Protein AF-A0A497G7X9-F1 (afdb_monomer_lite)

Secondary structure (DSSP, 8-state):
---PPPPHHHHHHHHHHHHHTTHHHHHHHHHHHHHHT------TT-EEEEESS--EETTEE-SEEEETTTTEEEEETT---HHHHHHHHHHHT-GGGGSTTTHHHH--SPP-

Radius of gyration: 14.31 Å; chains: 1; bounding box: 38×27×36 Å

pLDDT: mean 85.82, std 12.16, range [43.84, 96.44]

Structure (mmCIF, N/CA/C/O backbone):
data_AF-A0A497G7X9-F1
#
_entry.id   AF-A0A497G7X9-F1
#
loop_
_atom_site.group_PDB
_atom_site.id
_atom_site.type_symbol
_atom_site.label_atom_id
_atom_site.label_alt_id
_atom_site.label_comp_id
_atom_site.label_asym_id
_atom_site.label_entity_id
_atom_site.label_seq_id
_atom_site.pdbx_PDB_ins_code
_atom_site.Cartn_x
_atom_site.Cartn_y
_atom_site.Cartn_z
_atom_site.occupancy
_atom_site.B_iso_or_equiv
_atom_site.auth_seq_id
_atom_site.auth_comp_id
_atom_site.auth_asym_id
_atom_site.auth_atom_id
_atom_site.pdbx_PDB_model_num
ATOM 1 N N . MET A 1 1 ? 24.336 -15.966 -10.154 1.00 43.84 1 MET A N 1
ATOM 2 C CA . MET A 1 1 ? 22.882 -16.217 -10.019 1.00 43.84 1 MET A CA 1
ATOM 3 C C . MET A 1 1 ? 22.236 -16.010 -11.377 1.00 43.84 1 MET A C 1
ATOM 5 O O . MET A 1 1 ? 22.382 -14.927 -11.924 1.00 43.84 1 MET A O 1
ATOM 9 N N . CYS A 1 2 ? 21.570 -17.020 -11.943 1.00 46.94 2 CYS A N 1
ATOM 10 C CA . CYS A 1 2 ? 20.753 -16.821 -13.143 1.00 46.94 2 CYS A CA 1
ATOM 11 C C . CYS A 1 2 ? 19.558 -15.930 -12.796 1.00 46.94 2 CYS A C 1
ATOM 13 O O . CYS A 1 2 ? 18.763 -16.275 -11.920 1.00 46.94 2 CYS A O 1
ATOM 15 N N . TYR A 1 3 ? 19.441 -14.793 -13.475 1.00 54.06 3 TYR A N 1
ATOM 16 C CA . TYR A 1 3 ? 18.295 -13.904 -13.353 1.00 54.06 3 TYR A CA 1
ATOM 17 C C . TYR A 1 3 ? 17.086 -14.601 -13.984 1.00 54.06 3 TYR A C 1
ATOM 19 O O . TYR A 1 3 ? 17.011 -14.741 -15.204 1.00 54.06 3 TYR A O 1
ATOM 27 N N . ARG A 1 4 ? 16.162 -15.116 -13.164 1.00 68.69 4 ARG A N 1
ATOM 28 C CA . ARG A 1 4 ? 14.866 -15.569 -13.680 1.00 68.69 4 ARG A CA 1
ATOM 29 C C . ARG A 1 4 ? 14.030 -14.326 -13.988 1.00 68.69 4 ARG A C 1
ATOM 31 O O . ARG A 1 4 ? 13.921 -13.472 -13.107 1.00 68.69 4 ARG A O 1
ATOM 38 N N . PRO A 1 5 ? 13.444 -14.213 -15.192 1.00 75.19 5 PRO A N 1
ATOM 39 C CA . PRO A 1 5 ? 12.536 -13.117 -15.490 1.00 75.19 5 PRO A CA 1
ATOM 40 C C . PRO A 1 5 ? 11.372 -13.139 -14.498 1.00 75.19 5 PRO A C 1
ATOM 42 O O .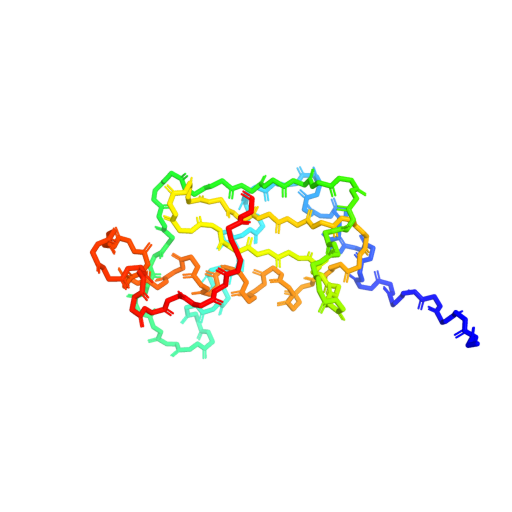 PRO A 1 5 ? 10.931 -14.207 -14.058 1.00 75.19 5 PRO A O 1
ATOM 45 N N . LEU A 1 6 ? 10.891 -11.953 -14.129 1.00 76.56 6 LEU A N 1
ATOM 46 C CA . LEU A 1 6 ? 9.727 -11.844 -13.264 1.00 76.56 6 LEU A CA 1
ATOM 47 C C . LEU A 1 6 ? 8.518 -12.531 -13.921 1.00 76.56 6 LEU A C 1
ATOM 49 O O . LEU A 1 6 ? 8.344 -12.435 -15.139 1.00 76.56 6 LEU A O 1
ATOM 53 N N . PRO A 1 7 ? 7.658 -13.210 -13.142 1.00 80.75 7 PRO A N 1
ATOM 54 C CA . PRO A 1 7 ? 6.424 -13.766 -13.675 1.00 80.75 7 PRO A CA 1
ATOM 55 C C . PRO A 1 7 ? 5.553 -12.681 -14.319 1.00 80.75 7 PRO A C 1
ATOM 57 O O . PRO A 1 7 ? 5.494 -11.551 -13.834 1.00 80.75 7 PRO A O 1
ATOM 60 N N . ARG A 1 8 ? 4.799 -13.044 -15.362 1.00 79.75 8 ARG A N 1
ATOM 61 C CA . ARG A 1 8 ? 3.904 -12.132 -16.100 1.00 79.75 8 ARG A CA 1
ATOM 62 C C . ARG A 1 8 ? 2.963 -11.329 -15.189 1.00 79.75 8 ARG A C 1
ATOM 64 O O . ARG A 1 8 ? 2.750 -10.144 -15.430 1.00 79.75 8 ARG A O 1
ATOM 71 N N . CYS A 1 9 ? 2.486 -11.933 -14.099 1.00 77.62 9 CYS A N 1
ATOM 72 C CA . CYS A 1 9 ? 1.604 -11.271 -13.139 1.00 77.62 9 CYS A CA 1
ATOM 73 C C . CYS A 1 9 ? 2.230 -10.028 -12.477 1.00 77.62 9 CYS A C 1
ATOM 75 O O . CYS A 1 9 ? 1.499 -9.119 -12.100 1.00 77.62 9 CYS A O 1
ATOM 77 N N . TYR A 1 10 ? 3.563 -9.930 -12.380 1.00 84.31 10 TYR A N 1
ATOM 78 C CA . TYR A 1 10 ? 4.232 -8.713 -11.907 1.00 84.31 10 TYR A CA 1
ATOM 79 C C . TYR A 1 10 ? 4.043 -7.558 -12.892 1.00 84.31 10 TYR A C 1
ATOM 81 O O . TYR A 1 10 ? 3.833 -6.424 -12.482 1.00 84.31 10 TYR A O 1
ATOM 89 N N . HIS A 1 11 ? 4.125 -7.822 -14.196 1.00 83.88 11 HIS A N 1
ATOM 90 C CA . HIS A 1 11 ? 3.949 -6.796 -15.225 1.00 83.88 11 HIS A CA 1
ATOM 91 C C . HIS A 1 11 ? 2.492 -6.330 -15.293 1.00 83.88 11 HIS A C 1
ATOM 93 O O . HIS A 1 11 ? 2.227 -5.137 -15.219 1.00 83.88 11 HIS A O 1
ATOM 99 N N . GLU A 1 12 ? 1.545 -7.269 -15.317 1.00 88.56 12 GLU A N 1
ATOM 100 C CA . GLU A 1 12 ? 0.110 -6.957 -15.399 1.00 88.56 12 GLU A CA 1
ATOM 101 C C . GLU A 1 12 ? -0.379 -6.131 -14.208 1.00 88.56 12 GLU A C 1
ATOM 103 O O . GLU A 1 12 ? -1.120 -5.158 -14.376 1.00 88.56 12 GLU A O 1
ATOM 108 N N . VAL A 1 13 ? 0.071 -6.487 -13.003 1.00 90.00 13 VAL A N 1
ATOM 109 C CA . VAL A 1 13 ? -0.224 -5.728 -11.785 1.00 90.00 13 VAL A CA 1
ATOM 110 C C . VAL A 1 13 ? 0.376 -4.328 -11.864 1.00 90.00 13 VAL A C 1
ATOM 112 O O . VAL A 1 13 ? -0.331 -3.356 -11.601 1.00 90.00 13 VAL A O 1
ATOM 115 N N . ARG A 1 14 ? 1.645 -4.204 -12.271 1.00 90.88 14 ARG A N 1
ATOM 116 C CA . ARG A 1 14 ? 2.312 -2.902 -12.390 1.00 90.88 14 ARG A CA 1
ATOM 117 C C . ARG A 1 14 ? 1.606 -1.981 -13.368 1.00 90.88 14 ARG A C 1
ATOM 119 O O . ARG A 1 14 ? 1.323 -0.836 -13.029 1.00 90.88 14 ARG A O 1
ATOM 126 N N . ASP A 1 15 ? 1.268 -2.485 -14.545 1.00 92.31 15 ASP A N 1
ATOM 127 C CA . ASP A 1 15 ? 0.568 -1.701 -15.557 1.00 92.31 15 ASP A CA 1
ATOM 128 C C . ASP A 1 15 ? -0.831 -1.294 -15.082 1.00 92.31 15 ASP A C 1
ATOM 130 O O . ASP A 1 15 ? -1.299 -0.191 -15.358 1.00 92.31 15 ASP A O 1
ATOM 134 N N . THR A 1 16 ? -1.500 -2.168 -14.329 1.00 93.62 16 THR A N 1
ATOM 135 C CA . THR A 1 16 ? -2.811 -1.870 -13.745 1.00 93.62 16 THR A CA 1
ATOM 136 C C . THR A 1 16 ? -2.715 -0.764 -12.703 1.00 93.62 16 THR A C 1
ATOM 138 O O . THR A 1 16 ? -3.494 0.184 -12.771 1.00 93.62 16 THR A O 1
ATOM 141 N N . VAL A 1 17 ? -1.741 -0.838 -11.794 1.00 94.50 17 VAL A N 1
ATOM 142 C CA . VAL A 1 17 ? -1.469 0.211 -10.802 1.00 94.50 17 VAL A CA 1
ATOM 143 C C . VAL A 1 17 ? -1.104 1.529 -11.480 1.00 94.50 17 VAL A C 1
ATOM 145 O O . VAL A 1 17 ? -1.698 2.547 -11.151 1.00 94.50 17 VAL A O 1
ATOM 148 N N . LYS A 1 18 ? -0.222 1.530 -12.486 1.00 92.88 18 LYS A N 1
ATOM 149 C CA . LYS A 1 18 ? 0.135 2.753 -13.228 1.00 92.88 18 LYS A CA 1
ATOM 150 C C . LYS A 1 18 ? -1.073 3.414 -13.897 1.00 92.88 18 LYS A C 1
ATOM 152 O O . LYS A 1 18 ? -1.154 4.634 -13.937 1.00 92.88 18 LYS A O 1
ATOM 157 N N . ARG A 1 19 ? -2.020 2.624 -14.419 1.00 95.38 19 ARG A N 1
ATOM 158 C CA . ARG A 1 19 ? -3.229 3.151 -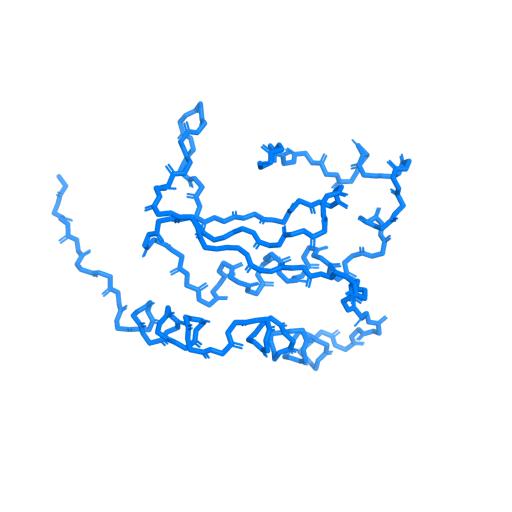15.078 1.00 95.38 19 ARG A CA 1
ATOM 159 C C . ARG A 1 19 ? -4.317 3.605 -14.108 1.00 95.38 19 ARG A C 1
ATOM 161 O O . ARG A 1 19 ? -5.049 4.536 -14.420 1.00 95.38 19 ARG A O 1
ATOM 168 N N . ARG A 1 20 ? -4.505 2.890 -12.998 1.00 95.62 20 ARG A N 1
ATOM 169 C CA . ARG A 1 20 ? -5.670 3.057 -12.108 1.00 95.62 20 ARG A CA 1
ATOM 170 C C . ARG A 1 20 ? -5.327 3.707 -10.765 1.00 95.62 20 ARG A C 1
ATOM 172 O O . ARG A 1 20 ? -6.251 4.089 -10.050 1.00 95.62 20 ARG A O 1
ATOM 179 N N . GLY A 1 21 ? -4.043 3.829 -10.432 1.00 93.81 21 GLY A N 1
ATOM 180 C CA . GLY A 1 21 ? -3.545 4.449 -9.208 1.00 93.81 21 GLY A CA 1
ATOM 181 C C . GLY A 1 21 ? -4.209 3.880 -7.957 1.00 93.81 21 GLY A C 1
ATOM 182 O O . GLY A 1 21 ? -4.350 2.664 -7.802 1.00 93.81 21 GLY A O 1
ATOM 183 N N . MET A 1 22 ? -4.677 4.780 -7.096 1.00 95.12 22 MET A N 1
ATOM 184 C CA . MET A 1 22 ? -5.261 4.464 -5.792 1.00 95.12 22 MET A CA 1
ATOM 185 C C . MET A 1 22 ? -6.458 3.496 -5.840 1.00 95.12 22 MET A C 1
ATOM 187 O O . MET A 1 22 ? -6.630 2.674 -4.940 1.00 95.12 22 MET A O 1
ATOM 191 N N . ARG A 1 23 ? -7.225 3.470 -6.942 1.00 95.31 23 ARG A N 1
ATOM 192 C CA . ARG A 1 23 ? -8.358 2.534 -7.129 1.00 95.31 23 ARG A CA 1
ATOM 193 C C . ARG A 1 23 ? -7.957 1.066 -6.996 1.00 95.31 23 ARG A C 1
ATOM 195 O O . ARG A 1 23 ? -8.791 0.195 -6.763 1.00 95.31 23 ARG A O 1
ATOM 202 N N . VAL A 1 24 ? -6.682 0.775 -7.217 1.00 94.69 24 VAL A N 1
ATOM 203 C CA . VAL A 1 24 ? -6.127 -0.571 -7.132 1.00 94.69 24 VAL A CA 1
ATOM 204 C C . VAL A 1 24 ? -5.913 -0.987 -5.670 1.00 94.69 24 VAL A C 1
ATOM 206 O O . VAL A 1 24 ? -6.178 -2.137 -5.322 1.00 94.69 24 VAL A O 1
ATOM 209 N N . ALA A 1 25 ? -5.526 -0.051 -4.799 1.00 94.56 25 ALA A N 1
ATOM 210 C CA . ALA A 1 25 ? -5.465 -0.269 -3.354 1.00 94.56 2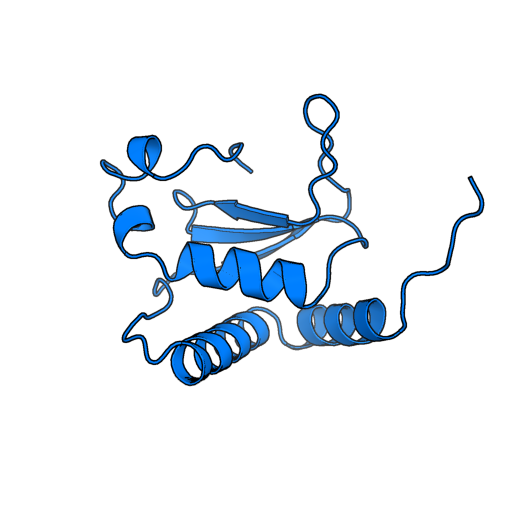5 ALA A CA 1
ATOM 211 C C . ALA A 1 25 ? -6.873 -0.399 -2.741 1.00 94.56 25 ALA A C 1
ATOM 213 O O . ALA A 1 25 ? -7.102 -1.251 -1.886 1.00 94.56 25 ALA A O 1
ATOM 214 N N . GLU A 1 26 ? -7.858 0.359 -3.231 1.00 95.56 26 GLU A N 1
ATOM 215 C CA . GLU A 1 26 ? -9.268 0.204 -2.830 1.00 95.56 26 GLU A CA 1
ATOM 216 C C . GLU A 1 26 ? -9.819 -1.193 -3.161 1.00 95.56 26 GLU A C 1
ATOM 218 O O . GLU A 1 26 ? -10.510 -1.819 -2.347 1.00 95.56 26 GLU A O 1
ATOM 223 N N . GLU A 1 27 ? -9.488 -1.706 -4.349 1.00 95.44 27 GLU A N 1
ATOM 224 C CA . GLU A 1 27 ? -9.845 -3.059 -4.774 1.00 95.44 27 GLU A CA 1
ATOM 225 C C . GLU A 1 27 ? -9.162 -4.114 -3.894 1.00 95.44 27 GLU A C 1
ATOM 227 O O . GLU A 1 27 ? -9.822 -5.050 -3.429 1.00 95.44 27 GLU A O 1
ATOM 232 N N . ALA A 1 28 ? -7.875 -3.929 -3.585 1.00 95.44 28 ALA A N 1
ATOM 233 C CA . ALA A 1 28 ? -7.158 -4.775 -2.635 1.00 95.44 28 ALA A CA 1
ATOM 234 C C . ALA A 1 28 ? -7.834 -4.761 -1.252 1.00 95.44 28 ALA A C 1
ATOM 236 O O . ALA A 1 28 ? -8.077 -5.824 -0.682 1.00 95.44 28 ALA A O 1
ATOM 237 N N . ALA A 1 29 ? -8.247 -3.595 -0.751 1.00 96.31 29 ALA A N 1
ATOM 238 C CA . ALA A 1 29 ? -8.955 -3.473 0.520 1.00 96.31 29 ALA A CA 1
ATOM 239 C C . ALA A 1 29 ? -10.308 -4.201 0.505 1.00 96.31 29 ALA A C 1
ATOM 241 O O . ALA A 1 29 ? -10.688 -4.848 1.484 1.00 96.31 29 ALA A O 1
ATOM 242 N N . HIS A 1 30 ? -11.039 -4.144 -0.612 1.00 96.06 30 HIS A N 1
ATOM 243 C CA . HIS A 1 30 ? -12.278 -4.904 -0.783 1.00 96.06 30 HIS A CA 1
ATOM 244 C C . HIS A 1 30 ? -12.029 -6.421 -0.780 1.00 96.06 30 HIS A C 1
ATOM 246 O O . HIS A 1 30 ? -12.767 -7.166 -0.129 1.00 96.06 30 HIS A O 1
ATOM 252 N N . ILE A 1 31 ? -10.978 -6.886 -1.462 1.00 95.25 31 ILE A N 1
ATOM 253 C CA . ILE A 1 31 ? -10.553 -8.293 -1.438 1.00 95.25 31 ILE A CA 1
ATOM 254 C C . ILE A 1 31 ? -10.206 -8.722 -0.008 1.00 95.25 31 ILE A C 1
ATOM 256 O O . ILE A 1 31 ? -10.721 -9.742 0.444 1.00 95.25 31 ILE A O 1
ATOM 260 N N . ILE A 1 32 ? -9.411 -7.930 0.714 1.00 95.81 32 ILE A N 1
ATOM 261 C CA . ILE A 1 32 ? -9.001 -8.199 2.100 1.00 95.81 32 ILE A CA 1
ATOM 262 C C . ILE A 1 32 ? -10.220 -8.316 3.019 1.00 95.81 32 ILE A C 1
ATOM 264 O O . ILE A 1 32 ? -10.361 -9.322 3.712 1.00 95.81 32 ILE A O 1
ATOM 268 N N . ARG A 1 33 ? -11.133 -7.333 2.996 1.00 95.94 33 ARG A N 1
ATOM 269 C CA . ARG A 1 33 ? -12.361 -7.362 3.814 1.00 95.94 33 ARG A CA 1
ATOM 270 C C . ARG A 1 33 ? -13.159 -8.640 3.593 1.00 95.94 33 ARG A C 1
ATOM 272 O O . ARG A 1 33 ? -13.572 -9.282 4.552 1.00 95.94 33 ARG A O 1
ATOM 279 N N . ARG A 1 34 ? -13.364 -9.008 2.327 1.00 96.44 34 ARG A N 1
ATOM 280 C CA . ARG A 1 34 ? -14.131 -10.198 1.944 1.00 96.44 34 ARG A CA 1
ATOM 281 C C . ARG A 1 34 ? -13.422 -11.493 2.338 1.00 96.44 34 ARG A C 1
ATOM 283 O O . ARG A 1 34 ? -14.087 -12.408 2.803 1.00 96.44 34 ARG A O 1
ATOM 290 N N . ALA A 1 35 ? -12.106 -11.570 2.156 1.00 96.38 35 ALA A N 1
ATOM 291 C CA . ALA A 1 35 ? -11.329 -12.766 2.465 1.00 96.38 35 ALA A CA 1
ATOM 292 C C . ALA A 1 35 ? -11.199 -13.009 3.976 1.00 96.38 35 ALA A C 1
ATOM 294 O O . ALA A 1 35 ? -11.246 -14.155 4.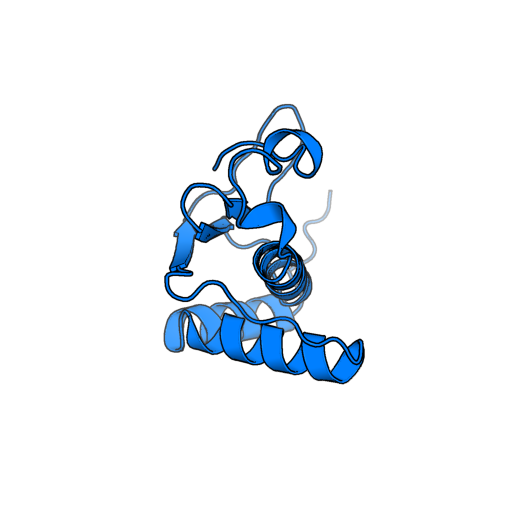409 1.00 96.38 35 ALA A O 1
ATOM 295 N N . LEU A 1 36 ? -11.040 -11.944 4.769 1.00 94.75 36 LEU A N 1
ATOM 296 C CA . LEU A 1 36 ? -10.809 -12.039 6.215 1.00 94.75 36 LEU A CA 1
ATOM 297 C C . LEU A 1 36 ? -12.077 -11.847 7.062 1.00 94.75 36 LEU A C 1
ATOM 299 O O . LEU A 1 36 ? -12.039 -12.078 8.265 1.00 94.75 36 LEU A O 1
ATOM 303 N N . GLY A 1 37 ? -13.187 -11.391 6.475 1.00 95.38 37 GLY A N 1
ATOM 304 C CA . GLY A 1 37 ? -14.422 -11.102 7.214 1.00 95.38 37 GLY A CA 1
ATOM 305 C C . GLY A 1 37 ? -14.304 -9.920 8.185 1.00 95.38 37 GLY A C 1
ATOM 306 O O . GLY A 1 37 ? -15.032 -9.859 9.173 1.00 95.38 37 GLY A O 1
ATOM 307 N N . VAL A 1 38 ? -13.383 -8.982 7.932 1.00 90.38 38 VAL A N 1
ATOM 308 C CA . VAL A 1 38 ? -13.089 -7.859 8.839 1.00 90.38 38 VAL A CA 1
ATOM 309 C C . VAL A 1 38 ? -13.823 -6.578 8.448 1.00 90.38 38 VAL A C 1
ATOM 311 O O . VAL A 1 38 ? -13.984 -6.257 7.268 1.00 90.38 38 VAL A O 1
ATOM 314 N N . LYS A 1 39 ? -14.210 -5.789 9.455 1.00 87.88 39 LYS A N 1
ATOM 315 C CA . LYS A 1 39 ? -14.742 -4.430 9.287 1.00 87.88 39 LYS A CA 1
ATOM 316 C C . LYS A 1 39 ? -13.614 -3.406 9.442 1.00 87.88 39 LYS A C 1
ATOM 318 O O . LYS A 1 39 ? -13.491 -2.776 10.483 1.00 87.88 39 LYS A O 1
ATOM 323 N N . ALA A 1 40 ? -12.786 -3.271 8.409 1.00 87.94 40 ALA A N 1
ATOM 324 C CA . ALA A 1 40 ? -11.707 -2.285 8.351 1.00 87.94 40 ALA A CA 1
ATOM 325 C C . ALA A 1 40 ? -11.801 -1.450 7.065 1.00 87.94 40 ALA A C 1
ATOM 327 O O . ALA A 1 40 ? -12.097 -1.974 5.984 1.00 87.94 40 ALA A O 1
ATOM 328 N N . SER A 1 41 ? -11.571 -0.145 7.184 1.00 91.88 41 SER A N 1
ATOM 329 C CA . SER A 1 41 ? -11.525 0.792 6.058 1.00 91.88 41 SER A CA 1
ATOM 330 C C . SER A 1 41 ? -10.085 1.185 5.738 1.00 91.88 41 SER A C 1
ATOM 332 O O . SER A 1 41 ? -9.171 0.886 6.504 1.00 91.88 41 SER A O 1
ATOM 334 N N . LEU A 1 42 ? -9.882 1.854 4.609 1.00 94.44 42 LEU A N 1
ATOM 335 C CA . LEU A 1 42 ? -8.651 2.606 4.377 1.00 94.44 42 LEU A CA 1
ATOM 336 C C . LEU A 1 42 ? -8.735 3.955 5.118 1.00 94.44 42 LEU A C 1
ATOM 338 O O . LEU A 1 42 ? -9.851 4.387 5.433 1.00 94.44 42 LEU A O 1
ATOM 342 N N . PRO A 1 43 ? -7.598 4.597 5.433 1.00 93.06 43 PRO A N 1
ATOM 343 C CA . PRO A 1 43 ? -7.561 6.018 5.772 1.00 93.06 43 PRO A CA 1
ATOM 344 C C . PRO A 1 43 ? -8.174 6.846 4.632 1.00 93.06 43 PRO A C 1
ATOM 346 O O . PRO A 1 43 ? -8.065 6.459 3.468 1.00 93.06 43 PRO A O 1
ATOM 349 N N . GLU A 1 44 ? -8.854 7.944 4.961 1.00 89.88 44 GLU A N 1
ATOM 350 C CA . GLU A 1 44 ? -9.574 8.763 3.968 1.00 89.88 44 GLU A CA 1
ATOM 351 C C . GLU A 1 44 ? -8.630 9.479 2.994 1.00 89.88 44 GLU A C 1
ATOM 353 O O . GLU A 1 44 ? -8.976 9.692 1.836 1.00 89.88 44 GLU A O 1
ATOM 358 N N . ASP A 1 45 ? -7.427 9.792 3.456 1.00 92.69 45 ASP A N 1
ATOM 359 C CA . ASP A 1 45 ? -6.355 10.507 2.769 1.00 92.69 45 ASP A CA 1
ATOM 360 C C . ASP A 1 45 ? -5.200 9.581 2.360 1.00 92.69 45 ASP A C 1
ATOM 362 O O . ASP A 1 45 ? -4.070 10.023 2.200 1.00 92.69 45 ASP A O 1
ATOM 366 N N . LEU A 1 46 ? -5.473 8.281 2.203 1.00 95.44 46 LEU A N 1
ATOM 367 C CA . LEU A 1 46 ? -4.455 7.322 1.788 1.00 95.44 46 LEU A CA 1
ATOM 368 C C . LEU A 1 46 ? -3.975 7.600 0.358 1.00 95.44 46 LEU A C 1
ATOM 370 O O . LEU A 1 46 ? -4.768 7.575 -0.588 1.00 95.44 46 LEU A O 1
ATOM 374 N N . GLU A 1 47 ? -2.664 7.744 0.194 1.00 96.00 47 GLU A N 1
ATOM 375 C CA . GLU A 1 47 ? -2.016 7.925 -1.104 1.00 96.00 47 GLU A CA 1
ATOM 376 C C . GLU A 1 47 ? -1.272 6.665 -1.575 1.00 96.00 47 GLU A C 1
ATOM 378 O O . GLU A 1 47 ? -0.943 5.762 -0.799 1.00 96.00 47 GLU A O 1
ATOM 383 N N . LEU A 1 48 ? -1.005 6.599 -2.883 1.00 96.00 48 LEU A N 1
ATOM 384 C CA . LEU A 1 48 ? -0.207 5.548 -3.512 1.00 96.00 48 LEU A CA 1
ATOM 385 C C . LEU A 1 48 ? 0.890 6.178 -4.370 1.00 96.00 48 LEU A C 1
ATOM 387 O O . LEU A 1 48 ? 0.605 6.755 -5.421 1.00 96.00 48 LEU A O 1
ATOM 391 N N . GLU A 1 49 ? 2.138 5.996 -3.959 1.00 94.69 49 GLU A N 1
ATOM 392 C CA . GLU A 1 49 ? 3.317 6.526 -4.634 1.00 94.69 49 GLU A CA 1
ATOM 393 C C . GLU A 1 49 ? 4.121 5.411 -5.313 1.00 94.69 49 GLU A C 1
ATOM 395 O O . GLU A 1 49 ? 4.336 4.328 -4.761 1.00 94.69 49 GLU A O 1
ATOM 400 N N . LEU A 1 50 ? 4.592 5.685 -6.531 1.00 93.19 50 LEU A N 1
ATOM 401 C CA . LEU A 1 50 ? 5.498 4.807 -7.265 1.00 93.19 50 LEU A CA 1
ATOM 402 C C . LEU A 1 50 ? 6.884 5.442 -7.324 1.00 93.19 50 LEU A C 1
ATOM 404 O O . LEU A 1 50 ? 7.078 6.441 -8.015 1.00 93.19 50 LEU A O 1
ATOM 408 N N . GLN A 1 51 ? 7.858 4.819 -6.670 1.00 90.00 51 GLN A N 1
ATOM 409 C CA . GLN A 1 51 ? 9.243 5.276 -6.703 1.00 90.00 51 GLN A CA 1
ATOM 410 C C . GLN A 1 51 ? 10.070 4.440 -7.687 1.00 90.00 51 GLN A C 1
ATOM 412 O O . GLN A 1 51 ? 9.959 3.212 -7.709 1.00 90.00 51 GLN A O 1
ATOM 417 N N . PRO A 1 52 ? 10.928 5.067 -8.510 1.00 83.12 52 PRO A N 1
ATOM 418 C CA . PRO A 1 52 ? 11.622 4.381 -9.599 1.00 83.12 52 PRO A CA 1
ATOM 419 C C . PRO A 1 52 ? 12.750 3.454 -9.129 1.00 83.12 52 PRO A C 1
ATOM 421 O O . PRO A 1 52 ? 13.081 2.496 -9.827 1.00 83.12 52 PRO A O 1
ATOM 424 N N . ALA A 1 53 ? 13.347 3.715 -7.965 1.00 79.31 53 ALA A N 1
ATOM 425 C CA . ALA A 1 53 ? 14.460 2.933 -7.440 1.00 79.31 53 ALA A CA 1
ATOM 426 C C . ALA A 1 53 ? 14.016 2.103 -6.227 1.00 79.31 53 ALA A C 1
ATOM 428 O O . ALA A 1 53 ? 13.286 2.615 -5.379 1.00 79.31 53 ALA A O 1
ATOM 429 N N . PRO A 1 54 ? 14.446 0.833 -6.113 1.00 70.56 54 PRO A N 1
ATOM 430 C CA . PRO A 1 54 ? 14.252 0.082 -4.886 1.00 70.56 54 PRO A CA 1
ATOM 431 C C . PRO A 1 54 ? 15.070 0.708 -3.753 1.00 70.56 54 PRO A C 1
ATOM 433 O O . PRO A 1 54 ? 16.249 1.022 -3.923 1.00 70.56 54 PRO A O 1
ATOM 436 N N . LEU A 1 55 ? 14.455 0.829 -2.582 1.00 68.56 55 LEU A N 1
ATOM 437 C CA . LEU A 1 55 ? 15.150 1.216 -1.359 1.00 68.56 55 LEU A CA 1
ATOM 438 C C . LEU A 1 55 ? 15.909 0.007 -0.804 1.00 68.56 55 LEU A C 1
ATOM 440 O O . LEU A 1 55 ? 15.342 -1.072 -0.594 1.00 68.56 55 LEU A O 1
ATOM 444 N N . VAL A 1 56 ? 17.212 0.193 -0.597 1.00 65.69 56 VAL A N 1
ATOM 445 C CA . VAL A 1 56 ? 18.112 -0.812 -0.026 1.00 65.69 56 VAL A CA 1
ATOM 446 C C . VAL A 1 56 ? 18.620 -0.280 1.310 1.00 65.69 56 VAL A C 1
ATOM 448 O O . VAL A 1 56 ? 19.579 0.487 1.345 1.00 65.69 56 VAL A O 1
ATOM 451 N N . THR A 1 57 ? 17.981 -0.681 2.407 1.00 63.97 57 THR A N 1
ATOM 452 C CA . THR A 1 57 ? 18.443 -0.397 3.776 1.00 63.97 57 THR A CA 1
ATOM 453 C C . THR A 1 57 ? 19.153 -1.631 4.326 1.00 63.97 57 THR A C 1
ATOM 455 O O . THR A 1 57 ? 18.684 -2.745 4.130 1.00 63.97 57 THR A O 1
ATOM 458 N N . GLU A 1 58 ? 20.331 -1.465 4.938 1.00 58.28 58 GLU A N 1
ATOM 459 C CA . GLU A 1 58 ? 21.063 -2.470 5.743 1.00 58.28 58 GLU A CA 1
ATOM 460 C C . GLU A 1 58 ? 20.864 -3.966 5.369 1.00 58.28 58 GLU A C 1
ATOM 462 O O . GLU A 1 58 ? 20.617 -4.815 6.224 1.00 58.28 58 GLU A O 1
ATOM 467 N N . ARG A 1 59 ? 21.033 -4.321 4.082 1.00 60.12 59 ARG A N 1
ATOM 468 C CA . ARG A 1 59 ? 20.897 -5.686 3.497 1.00 60.12 59 ARG A CA 1
ATOM 469 C C . ARG A 1 59 ? 19.473 -6.186 3.203 1.00 60.12 59 ARG A C 1
ATOM 471 O O . ARG A 1 59 ? 19.319 -7.342 2.802 1.00 60.12 59 ARG A O 1
ATOM 478 N N . LYS A 1 60 ? 18.440 -5.360 3.334 1.00 66.56 60 LYS A N 1
ATOM 479 C CA . LYS A 1 60 ? 17.069 -5.662 2.910 1.00 66.56 60 LYS A CA 1
ATOM 480 C C . LYS A 1 60 ?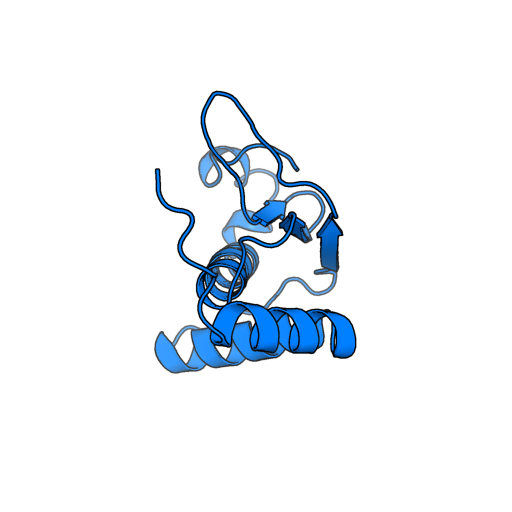 16.730 -4.895 1.636 1.00 66.56 60 LYS A C 1
ATOM 482 O O . LYS A 1 60 ? 16.951 -3.698 1.520 1.00 66.56 60 LYS A O 1
ATOM 487 N N . LEU A 1 61 ? 16.182 -5.622 0.668 1.00 72.25 61 LEU A N 1
ATOM 488 C CA . LEU A 1 61 ? 15.558 -5.037 -0.510 1.00 72.25 61 LEU A CA 1
ATOM 489 C C . LEU A 1 61 ? 14.095 -4.766 -0.172 1.00 72.25 61 LEU A C 1
ATOM 491 O O . LEU A 1 61 ? 13.313 -5.720 -0.067 1.00 72.25 61 LEU A O 1
ATOM 495 N N . SER A 1 62 ? 13.724 -3.498 -0.047 1.00 77.75 62 SER A N 1
ATOM 496 C CA . SER A 1 62 ? 12.314 -3.153 -0.011 1.00 77.75 62 SER A CA 1
ATOM 497 C C . SER A 1 62 ? 11.722 -3.145 -1.411 1.00 77.75 62 SER A C 1
ATOM 499 O O . SER A 1 62 ? 12.358 -2.743 -2.382 1.00 77.75 62 SER A O 1
ATOM 501 N N . ARG A 1 63 ? 10.489 -3.634 -1.495 1.00 86.75 63 ARG A N 1
ATOM 502 C CA . ARG A 1 63 ? 9.656 -3.614 -2.704 1.00 86.75 63 ARG A CA 1
ATOM 503 C C . ARG A 1 63 ? 8.508 -2.616 -2.554 1.00 86.75 63 ARG A C 1
ATOM 505 O O . ARG A 1 63 ? 7.798 -2.342 -3.513 1.00 86.75 63 ARG A O 1
ATOM 512 N N . GLY A 1 64 ? 8.297 -2.126 -1.343 1.00 88.44 64 GLY A N 1
ATOM 513 C CA . GLY A 1 64 ? 7.219 -1.239 -0.973 1.00 88.44 64 GLY A CA 1
ATOM 514 C C . GLY A 1 64 ? 7.008 -1.253 0.532 1.00 88.44 64 GLY A C 1
ATOM 515 O O . GLY A 1 64 ? 7.571 -2.100 1.230 1.00 88.44 64 GLY A O 1
ATOM 516 N N . GLY A 1 65 ? 6.221 -0.299 0.996 1.00 90.19 65 GLY A N 1
ATOM 517 C CA . GLY A 1 65 ? 5.910 -0.103 2.398 1.00 90.19 65 GLY A CA 1
ATOM 518 C C . GLY A 1 65 ? 4.739 0.850 2.565 1.00 90.19 65 GLY A C 1
ATOM 519 O O . GLY A 1 65 ? 4.480 1.679 1.696 1.00 90.19 65 GLY A O 1
ATOM 520 N N . TYR A 1 66 ? 4.022 0.721 3.670 1.00 92.12 66 TYR A N 1
ATOM 521 C CA . TYR A 1 66 ? 3.084 1.735 4.128 1.00 92.12 66 TYR A CA 1
ATOM 522 C C . TYR A 1 66 ? 3.770 2.661 5.136 1.00 92.12 66 TYR A C 1
ATOM 524 O O . TYR A 1 66 ? 4.278 2.192 6.155 1.00 92.12 66 TYR A O 1
ATOM 532 N N . ASP A 1 67 ? 3.767 3.966 4.870 1.00 91.12 67 ASP A N 1
ATOM 533 C CA . ASP A 1 67 ? 4.108 4.989 5.854 1.00 91.12 67 ASP A CA 1
ATOM 534 C C . ASP A 1 67 ? 2.829 5.425 6.591 1.00 91.12 67 ASP A C 1
ATOM 536 O O . ASP A 1 67 ? 1.959 6.052 5.981 1.00 91.12 67 ASP A O 1
ATOM 540 N N . PRO A 1 68 ? 2.675 5.114 7.890 1.00 91.38 68 PRO A N 1
ATOM 541 C CA . PRO A 1 68 ? 1.484 5.479 8.649 1.00 91.38 68 PRO A CA 1
ATOM 542 C C . PRO A 1 68 ? 1.421 6.958 9.058 1.00 91.38 68 PRO A C 1
ATOM 544 O O . PRO A 1 68 ? 0.332 7.442 9.359 1.00 91.38 68 PRO A O 1
ATOM 547 N N . TYR A 1 69 ? 2.548 7.677 9.061 1.00 89.94 69 TYR A N 1
ATOM 548 C CA . TYR A 1 69 ? 2.594 9.109 9.366 1.00 89.94 69 TYR A CA 1
ATOM 549 C C . TYR A 1 69 ? 2.161 9.944 8.164 1.00 89.94 69 TYR A C 1
ATOM 551 O O . TYR A 1 69 ? 1.431 10.916 8.325 1.00 89.94 69 TYR A O 1
ATOM 559 N N . GLN A 1 70 ? 2.610 9.564 6.966 1.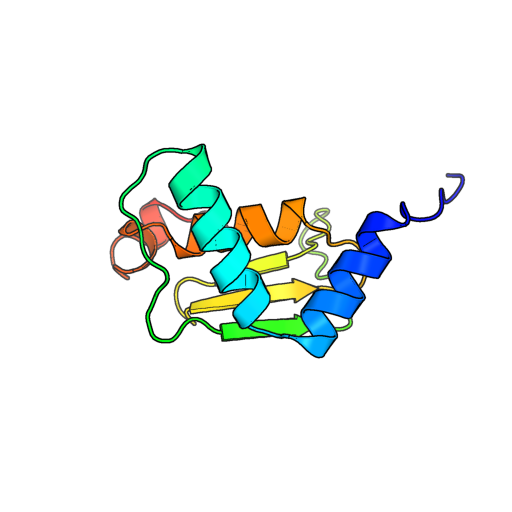00 91.94 70 GLN A N 1
ATOM 560 C CA . GLN A 1 70 ? 2.206 10.218 5.716 1.00 91.94 70 GLN A CA 1
ATOM 561 C C . GLN A 1 70 ? 0.934 9.612 5.116 1.00 91.94 70 GLN A C 1
ATOM 563 O O . GLN A 1 70 ? 0.330 10.208 4.235 1.00 91.94 70 GLN A O 1
ATOM 568 N N . ARG A 1 71 ? 0.514 8.439 5.608 1.00 93.56 71 ARG A N 1
ATOM 569 C CA . ARG A 1 71 ? -0.596 7.640 5.070 1.00 93.56 71 ARG A CA 1
ATOM 570 C C . ARG A 1 71 ? -0.390 7.343 3.589 1.00 93.56 71 ARG A C 1
ATOM 572 O O . ARG A 1 71 ? -1.308 7.440 2.784 1.00 93.56 71 ARG A O 1
ATOM 579 N N . THR A 1 72 ? 0.812 6.896 3.250 1.00 94.81 72 THR A N 1
ATOM 580 C CA . THR A 1 72 ? 1.212 6.643 1.864 1.00 94.81 72 THR A CA 1
ATOM 581 C C . THR A 1 72 ? 1.656 5.202 1.710 1.00 94.81 72 THR A C 1
ATOM 583 O O . THR A 1 72 ? 2.524 4.720 2.435 1.00 94.81 72 THR A O 1
ATOM 586 N N . ILE A 1 73 ? 1.075 4.489 0.748 1.00 94.88 73 ILE A N 1
ATOM 587 C CA . ILE A 1 73 ? 1.650 3.238 0.257 1.00 94.88 73 ILE A CA 1
ATOM 588 C C . ILE A 1 73 ? 2.698 3.604 -0.787 1.00 94.88 73 ILE A C 1
ATOM 590 O O . ILE A 1 73 ? 2.373 4.171 -1.825 1.00 94.88 73 ILE A O 1
ATOM 594 N N . VAL A 1 74 ? 3.944 3.229 -0.548 1.00 93.19 74 VAL A N 1
ATOM 595 C CA . VAL A 1 74 ? 5.051 3.407 -1.484 1.00 93.19 74 VAL A CA 1
ATOM 596 C C . VAL A 1 74 ? 5.350 2.064 -2.138 1.00 93.19 74 VAL A C 1
ATOM 598 O O . VAL A 1 74 ? 5.517 1.055 -1.454 1.00 93.19 74 VAL A O 1
ATOM 601 N N . LEU A 1 75 ? 5.435 2.020 -3.466 1.00 92.50 75 LEU A N 1
ATOM 602 C CA . LEU A 1 75 ? 5.890 0.853 -4.225 1.00 92.50 75 LEU A CA 1
ATOM 603 C C . LEU A 1 75 ? 7.175 1.213 -4.968 1.00 92.50 75 LEU A C 1
ATOM 605 O O . LEU A 1 75 ? 7.193 2.137 -5.779 1.00 92.50 75 LEU A O 1
ATOM 609 N N . THR A 1 76 ? 8.255 0.483 -4.691 1.00 89.31 76 THR A N 1
ATOM 610 C CA . THR A 1 76 ? 9.613 0.887 -5.079 1.00 89.31 76 THR A CA 1
ATOM 611 C C . THR A 1 76 ? 10.205 -0.035 -6.142 1.00 89.31 76 THR A C 1
ATOM 613 O O . THR A 1 76 ? 10.169 -1.269 -6.051 1.00 89.31 76 THR A O 1
ATOM 616 N N . GLY A 1 77 ? 10.771 0.569 -7.185 1.00 87.19 77 GLY A N 1
ATOM 617 C CA . GLY A 1 77 ? 11.330 -0.137 -8.328 1.00 87.19 77 GLY A CA 1
ATOM 618 C C . GLY A 1 77 ? 10.309 -1.036 -9.026 1.00 87.19 77 GLY A C 1
ATOM 619 O O . GLY A 1 77 ? 9.129 -0.717 -9.148 1.00 87.19 77 GLY A O 1
ATOM 620 N N . ASP A 1 78 ? 10.787 -2.190 -9.487 1.00 85.50 78 ASP A N 1
ATOM 621 C CA . ASP A 1 78 ? 10.044 -3.087 -10.379 1.00 85.50 78 ASP A CA 1
ATOM 622 C C . ASP A 1 78 ? 9.758 -4.471 -9.783 1.00 85.50 78 ASP A C 1
ATOM 624 O O . ASP A 1 78 ? 9.198 -5.348 -10.445 1.00 85.50 78 ASP A O 1
ATOM 628 N N . LEU A 1 79 ? 10.158 -4.684 -8.528 1.00 84.75 79 LEU A N 1
ATOM 629 C CA . LEU A 1 79 ? 10.160 -5.995 -7.874 1.00 84.75 79 LEU A CA 1
ATOM 630 C C . LEU A 1 79 ? 8.941 -6.228 -6.968 1.00 84.75 79 LEU A C 1
ATOM 632 O O . LEU A 1 79 ? 8.890 -7.236 -6.255 1.00 84.75 79 LEU A O 1
ATOM 636 N N . TRP A 1 80 ? 7.952 -5.336 -6.995 1.00 89.12 80 TRP A N 1
ATOM 637 C CA . TRP A 1 80 ? 6.667 -5.512 -6.323 1.00 89.12 80 TRP A CA 1
ATOM 638 C C . TRP A 1 80 ? 5.624 -6.183 -7.213 1.00 89.12 80 TRP A C 1
ATOM 640 O O . TRP A 1 80 ? 5.712 -6.209 -8.440 1.00 89.12 80 TRP A O 1
ATOM 650 N N . CYS A 1 81 ? 4.617 -6.755 -6.562 1.00 90.88 81 CYS A N 1
ATOM 651 C CA . CYS A 1 81 ? 3.492 -7.419 -7.205 1.00 90.88 81 CYS A CA 1
ATOM 652 C C . CYS A 1 81 ? 2.245 -7.320 -6.322 1.00 90.88 81 CYS A C 1
ATOM 654 O O . CYS A 1 81 ? 2.227 -6.609 -5.317 1.00 90.88 81 CYS A O 1
ATOM 656 N N . TRP A 1 82 ? 1.221 -8.101 -6.661 1.00 91.75 82 TRP A N 1
ATOM 657 C CA . TRP A 1 82 ? -0.026 -8.200 -5.906 1.00 91.75 82 TRP A CA 1
ATOM 658 C C . TRP A 1 82 ? 0.158 -8.522 -4.431 1.00 91.75 82 TRP A C 1
ATOM 660 O O . TRP A 1 82 ? -0.506 -7.923 -3.593 1.00 91.75 82 TRP A O 1
ATOM 670 N N . LYS A 1 83 ? 1.113 -9.396 -4.098 1.00 91.06 83 LYS A N 1
ATOM 671 C CA . LYS A 1 83 ? 1.445 -9.680 -2.701 1.00 91.06 83 LYS A CA 1
ATOM 672 C C . LYS A 1 83 ? 1.878 -8.410 -1.967 1.00 91.06 83 LYS A C 1
ATOM 674 O O . LYS A 1 83 ? 1.430 -8.200 -0.849 1.00 91.06 83 LYS A O 1
ATOM 679 N N . THR A 1 84 ? 2.767 -7.614 -2.566 1.00 91.69 84 THR A N 1
ATOM 680 C CA . THR A 1 84 ? 3.267 -6.377 -1.950 1.00 91.69 84 THR A CA 1
ATOM 681 C C . THR A 1 84 ? 2.120 -5.403 -1.735 1.00 91.69 84 THR A C 1
ATOM 683 O O . THR A 1 84 ? 1.899 -4.992 -0.607 1.00 91.69 84 THR A O 1
ATOM 686 N N . LEU A 1 85 ? 1.320 -5.121 -2.771 1.00 94.12 85 LEU A N 1
ATOM 687 C CA . LEU A 1 85 ? 0.206 -4.184 -2.624 1.00 94.12 85 LEU A CA 1
ATOM 688 C C . LEU A 1 85 ? -0.803 -4.647 -1.566 1.00 94.12 85 LEU A C 1
ATOM 690 O O . LEU A 1 85 ? -1.205 -3.847 -0.731 1.00 94.12 85 LEU A O 1
ATOM 694 N N . ILE A 1 86 ? -1.201 -5.923 -1.575 1.00 94.88 86 ILE A N 1
ATOM 695 C CA . ILE A 1 86 ? -2.130 -6.467 -0.572 1.00 94.88 86 ILE A CA 1
ATOM 696 C C . ILE A 1 86 ? -1.545 -6.333 0.837 1.00 94.88 86 ILE A C 1
ATOM 698 O O . ILE A 1 86 ? -2.274 -5.985 1.758 1.00 94.88 86 ILE A O 1
ATOM 702 N N . HIS A 1 87 ? -0.247 -6.594 1.008 1.00 93.25 87 HIS A N 1
ATOM 703 C CA . HIS A 1 87 ? 0.427 -6.478 2.299 1.00 93.25 87 HIS A CA 1
ATOM 704 C C . HIS A 1 87 ? 0.407 -5.037 2.822 1.00 93.25 87 HIS A C 1
ATOM 706 O O . HIS A 1 87 ? -0.067 -4.809 3.931 1.00 93.25 87 HIS A O 1
ATOM 712 N N . GLU A 1 88 ? 0.818 -4.062 2.008 1.00 93.94 88 GLU A N 1
ATOM 713 C CA . GLU A 1 88 ? 0.817 -2.655 2.435 1.00 93.94 88 GLU A CA 1
ATOM 714 C C . GLU A 1 88 ? -0.601 -2.096 2.602 1.00 93.94 88 GLU A C 1
ATOM 716 O O . GLU A 1 88 ? -0.863 -1.322 3.517 1.00 93.94 88 GLU A O 1
ATOM 721 N N . THR A 1 89 ? -1.555 -2.552 1.785 1.00 95.94 89 THR A N 1
ATOM 722 C CA . THR A 1 89 ? -2.978 -2.215 1.962 1.00 95.94 89 THR A CA 1
ATOM 723 C C . THR A 1 89 ? -3.513 -2.775 3.279 1.00 95.94 89 THR A C 1
ATOM 725 O O . THR A 1 89 ? -4.293 -2.126 3.967 1.00 95.94 89 THR A O 1
ATOM 728 N N . LEU A 1 90 ? -3.097 -3.981 3.670 1.00 94.44 90 LEU A N 1
ATOM 729 C CA . LEU A 1 90 ? -3.482 -4.548 4.959 1.00 94.44 90 LEU A CA 1
ATOM 730 C C . LEU A 1 90 ? -2.898 -3.731 6.119 1.00 94.44 90 LEU A C 1
ATOM 732 O O . LEU A 1 90 ? -3.602 -3.504 7.103 1.00 94.44 90 LEU A O 1
ATOM 736 N N . HIS A 1 91 ? -1.652 -3.263 5.997 1.00 92.31 91 HIS A N 1
ATOM 737 C CA . HIS A 1 91 ? -1.061 -2.346 6.969 1.00 92.31 91 HIS A CA 1
ATOM 738 C C . HIS A 1 91 ? -1.851 -1.041 7.068 1.00 92.31 91 HIS A C 1
ATOM 740 O O . HIS A 1 91 ? -2.246 -0.672 8.173 1.00 92.31 91 HIS A O 1
ATOM 746 N N . SER A 1 92 ? -2.181 -0.396 5.947 1.00 94.31 92 SER A N 1
ATOM 747 C CA . SER A 1 92 ? -2.945 0.858 5.968 1.00 94.31 92 SER A CA 1
ATOM 748 C C . SER A 1 92 ? -4.358 0.707 6.538 1.00 94.31 92 SER A C 1
ATOM 750 O O . SER A 1 92 ? -4.895 1.630 7.149 1.00 94.31 92 SER A O 1
ATOM 752 N N . MET A 1 93 ? -4.956 -0.481 6.423 1.00 94.69 93 MET A N 1
ATOM 753 C CA . MET A 1 93 ? -6.252 -0.793 7.032 1.00 94.69 93 MET A CA 1
ATOM 754 C C . MET A 1 93 ? -6.205 -0.947 8.561 1.00 94.69 93 MET A C 1
ATOM 756 O O . MET A 1 93 ? -7.262 -0.954 9.199 1.00 94.69 93 MET A O 1
ATOM 760 N N . SER A 1 94 ? -5.022 -1.079 9.166 1.00 91.44 94 SER A N 1
ATOM 761 C CA . SER A 1 94 ? -4.875 -1.221 10.616 1.00 91.44 94 SER A CA 1
ATOM 762 C C . SER A 1 94 ? -5.264 0.066 11.343 1.00 91.44 94 SER A C 1
ATOM 764 O O . SER A 1 94 ? -4.646 1.112 11.156 1.00 91.44 94 SER A O 1
ATOM 766 N N . THR A 1 95 ? -6.249 -0.008 12.239 1.00 84.62 95 THR A N 1
ATOM 767 C CA . THR A 1 95 ? -6.674 1.143 13.053 1.00 84.62 95 THR A CA 1
ATOM 768 C C . THR A 1 95 ? -5.586 1.620 14.010 1.00 84.62 95 THR A C 1
ATOM 770 O O . THR A 1 95 ? -5.518 2.810 14.290 1.00 84.62 95 THR A O 1
ATOM 773 N N . PHE A 1 96 ? -4.701 0.728 14.469 1.00 85.00 96 PHE A N 1
ATOM 774 C CA . PHE A 1 96 ? -3.567 1.098 15.325 1.00 85.00 96 PHE A CA 1
ATOM 775 C C . PHE A 1 96 ? -2.560 2.000 14.612 1.00 85.00 96 PHE A C 1
ATOM 777 O O . PHE A 1 96 ? -1.876 2.780 15.258 1.00 85.00 96 PHE A O 1
ATOM 784 N N . LEU A 1 97 ? -2.483 1.914 13.283 1.00 83.25 97 LEU A N 1
ATOM 785 C CA . LEU A 1 97 ? -1.605 2.755 12.473 1.00 83.25 97 LEU A CA 1
ATOM 786 C C . LEU A 1 97 ? -2.267 4.076 12.056 1.00 83.25 97 LEU A C 1
ATOM 788 O O . LEU A 1 97 ? -1.736 4.783 11.207 1.00 83.25 97 LEU A O 1
ATOM 792 N N . ARG A 1 98 ? -3.429 4.402 12.638 1.00 84.50 98 ARG A N 1
ATOM 793 C CA . ARG A 1 98 ? -4.089 5.711 12.504 1.00 84.50 98 ARG A CA 1
ATOM 794 C C . ARG A 1 98 ? -3.905 6.596 13.731 1.00 84.50 98 ARG A C 1
ATOM 796 O O . ARG A 1 98 ? -4.140 7.795 13.644 1.00 84.50 98 ARG A O 1
ATOM 803 N N . ASP A 1 99 ? -3.537 5.993 14.855 1.00 87.38 99 ASP A N 1
ATOM 804 C CA . ASP A 1 99 ? -3.237 6.686 16.098 1.00 87.38 99 ASP A CA 1
ATOM 805 C C . ASP A 1 99 ? -1.721 6.864 16.196 1.00 87.38 99 ASP A C 1
ATOM 807 O O . ASP A 1 99 ? -0.978 5.891 16.352 1.00 87.38 99 ASP A O 1
ATOM 811 N N . GLU A 1 100 ? -1.261 8.109 16.080 1.00 87.19 100 GLU A N 1
ATOM 812 C CA . GLU A 1 100 ? 0.164 8.440 16.080 1.00 87.19 100 GLU A CA 1
ATOM 813 C C . GLU A 1 100 ? 0.891 7.998 17.356 1.00 87.19 100 GLU A C 1
ATOM 815 O O . GLU A 1 100 ? 2.079 7.668 17.293 1.00 87.19 100 GLU A O 1
ATOM 820 N N . GLU A 1 101 ? 0.197 7.906 18.494 1.00 89.50 101 GLU A N 1
ATOM 821 C CA . GLU A 1 101 ? 0.783 7.436 19.755 1.00 89.50 101 GLU A CA 1
ATOM 822 C C . GLU A 1 101 ? 1.041 5.921 19.747 1.00 89.50 101 GLU A C 1
ATOM 824 O O . GLU A 1 101 ? 1.922 5.417 20.460 1.00 89.50 101 GLU A O 1
ATOM 829 N N . LEU A 1 102 ? 0.285 5.180 18.932 1.00 88.44 102 LEU A N 1
ATOM 830 C CA . LEU A 1 102 ? 0.383 3.728 18.805 1.00 88.44 102 LEU A CA 1
ATOM 831 C C . LEU A 1 102 ? 1.321 3.291 17.679 1.00 88.44 102 LEU A C 1
ATOM 833 O O . LEU A 1 102 ? 1.870 2.187 17.764 1.00 88.44 102 LEU A O 1
ATOM 837 N N . ILE A 1 103 ? 1.578 4.143 16.679 1.00 88.69 103 ILE A N 1
ATOM 838 C CA . ILE A 1 103 ? 2.491 3.832 15.565 1.00 88.69 103 ILE A CA 1
ATOM 839 C C . ILE A 1 103 ? 3.839 3.278 16.070 1.00 88.69 103 ILE A C 1
ATOM 841 O O . ILE A 1 103 ? 4.181 2.163 15.673 1.00 88.69 103 ILE A O 1
ATOM 845 N N . PRO A 1 104 ? 4.579 3.923 17.000 1.00 86.62 104 PRO A N 1
ATOM 846 C CA . PRO A 1 104 ? 5.887 3.423 17.442 1.00 86.62 104 PRO A CA 1
ATOM 847 C C . PRO A 1 104 ? 5.840 2.066 18.161 1.00 86.62 104 PRO A C 1
ATOM 849 O O . PRO A 1 104 ? 6.867 1.412 18.319 1.00 86.62 104 PRO A O 1
ATOM 852 N N . ARG A 1 105 ? 4.662 1.652 18.646 1.00 84.25 105 ARG A N 1
ATOM 853 C CA . ARG A 1 105 ? 4.463 0.396 19.388 1.00 84.25 105 ARG A CA 1
ATOM 854 C C . ARG A 1 105 ? 4.061 -0.759 18.478 1.00 84.25 105 ARG A C 1
ATOM 856 O O . ARG A 1 105 ? 4.281 -1.917 18.824 1.00 84.25 105 ARG A O 1
ATOM 863 N N . CYS A 1 106 ? 3.440 -0.446 17.346 1.00 79.25 106 CYS A N 1
ATOM 864 C CA . CYS A 1 106 ? 2.868 -1.420 16.419 1.00 79.25 106 CYS A CA 1
ATOM 865 C C . CYS A 1 106 ? 3.647 -1.521 15.103 1.00 79.25 106 CYS A C 1
ATOM 867 O O . CYS A 1 106 ? 3.466 -2.487 14.362 1.00 79.25 106 CYS A O 1
ATOM 869 N N . TRP A 1 107 ? 4.497 -0.538 14.809 1.00 71.81 107 TRP A N 1
ATOM 870 C CA . TRP A 1 107 ? 5.257 -0.440 13.575 1.00 71.81 107 TRP A CA 1
ATOM 871 C C . TRP A 1 107 ? 6.755 -0.424 13.866 1.00 71.81 107 TRP A C 1
ATOM 873 O O . TRP A 1 107 ? 7.276 0.499 14.484 1.00 71.81 107 TRP A O 1
ATOM 883 N N . SER A 1 108 ? 7.453 -1.452 13.387 1.00 64.38 108 SER A N 1
ATOM 884 C CA . SER A 1 108 ? 8.917 -1.530 13.402 1.00 64.38 108 SER A CA 1
ATOM 885 C C . SER A 1 108 ? 9.515 -1.366 12.000 1.00 64.38 108 SER A C 1
ATOM 887 O O . SER A 1 108 ? 10.624 -1.840 11.754 1.00 64.38 108 SER A O 1
ATOM 889 N N . GLY A 1 109 ? 8.740 -0.837 11.049 1.00 62.62 109 GLY A N 1
ATOM 890 C CA . GLY A 1 109 ? 9.203 -0.610 9.683 1.00 62.62 109 GLY A CA 1
ATOM 891 C C . GLY A 1 109 ? 10.041 0.661 9.583 1.00 62.62 109 GLY A C 1
ATOM 892 O O . GLY A 1 109 ? 9.848 1.600 10.357 1.00 62.62 109 GLY A O 1
ATOM 893 N N . ASP A 1 110 ? 10.959 0.689 8.620 1.00 56.97 110 ASP A N 1
ATOM 894 C CA . ASP A 1 110 ? 11.716 1.894 8.276 1.00 56.97 110 ASP A CA 1
ATOM 895 C C . ASP A 1 110 ? 10.733 3.001 7.822 1.00 56.97 110 ASP A C 1
ATOM 897 O O . ASP A 1 110 ? 9.707 2.697 7.205 1.00 56.97 110 ASP A O 1
ATOM 901 N N . ARG A 1 111 ? 11.011 4.273 8.153 1.00 56.00 111 ARG A N 1
ATOM 902 C CA . ARG A 1 111 ? 10.283 5.416 7.558 1.00 56.00 111 ARG A CA 1
ATOM 903 C C . ARG A 1 111 ? 10.653 5.513 6.073 1.00 56.00 111 ARG A C 1
ATOM 905 O O . ARG A 1 111 ? 11.828 5.314 5.753 1.00 56.00 111 ARG A O 1
ATOM 912 N N . TRP A 1 112 ? 9.667 5.779 5.215 1.00 53.06 112 TRP A N 1
ATOM 913 C CA . TRP A 1 112 ? 9.818 5.838 3.753 1.00 53.06 112 TRP A CA 1
ATOM 914 C C . TRP A 1 112 ? 10.120 7.256 3.279 1.00 53.06 112 TRP A C 1
ATOM 916 O O . TRP A 1 112 ? 9.551 8.205 3.859 1.00 53.06 112 TRP A O 1
#

Foldseek 3Di:
DPDDDDPPQLVVQVVCCVVPPCVSLVVLLVVVCVVVVDDFDADPPAGEEEAAAFDDDPNDTDQWAQALVNNYTYGHHRPDGSVSSSVRSVVRRDPLSPDPVSCVVPDPDDHD

Sequence (112 aa):
MCYRPLPRCYHEVRDTVKRRGMRVAEEAAHIIRRALGVKASLPEDLELELQPAPLVTERKLSRGGYDPYQRTIVLTGDLWCWKTLIHETLHSMSTFLRDEELIPRCWSGDRW